Protein AF-A0A6L3EN06-F1 (afdb_monomer)

Mean predicted aligned error: 15.36 Å

pLDDT: mean 73.24, std 18.7, range [33.19, 93.81]

Secondary structure (DSSP, 8-state):
--SGGGSSTT-----SS--SPPEEEEEEEEETTEEEEEEEEEETTEEEEEEEETTEEEEEEEETTTTEEEEEETTTTEEEEEEHHHHHHHHHHHHHHHHHHHHHHHHHHHHHHHT-------------

Foldseek 3Di:
DPDPPPDPPPDDDDDDDDDQDWDWDWDWDDDPNHIKIWIWTDGDQKIWIWIDDPNDTWIWMAGNVQRWIWTADPVVRDIDIDHPVNVVVVVVVVVVVVVVVVVVVVVVVVVVVVPDPDPDDDDDDDDD

Structure (mmCIF, N/CA/C/O backbone):
data_AF-A0A6L3EN06-F1
#
_entry.id   AF-A0A6L3EN06-F1
#
loop_
_atom_site.group_PDB
_atom_site.id
_atom_site.type_symbol
_atom_site.label_atom_id
_atom_site.label_alt_id
_atom_site.label_comp_id
_atom_site.label_asym_id
_atom_site.label_entity_id
_atom_site.label_seq_id
_atom_site.pdbx_PDB_ins_code
_atom_site.Cartn_x
_atom_site.Cartn_y
_atom_site.Cartn_z
_atom_site.occupancy
_atom_site.B_iso_or_equiv
_atom_site.auth_seq_id
_atom_site.auth_comp_id
_atom_site.auth_asym_id
_atom_site.auth_atom_id
_atom_site.pdbx_PDB_model_num
ATOM 1 N N . MET A 1 1 ? 3.295 12.262 9.502 1.00 39.28 1 MET A N 1
ATOM 2 C CA . MET A 1 1 ? 2.675 11.036 8.939 1.00 39.28 1 MET A CA 1
ATOM 3 C C . MET A 1 1 ? 1.141 11.102 8.901 1.00 39.28 1 MET A C 1
ATOM 5 O O . MET A 1 1 ? 0.472 10.160 9.299 1.00 39.28 1 MET A O 1
ATOM 9 N N . LYS A 1 2 ? 0.539 12.207 8.444 1.00 42.75 2 LYS A N 1
ATOM 10 C CA . LYS A 1 2 ? -0.922 12.326 8.288 1.00 42.75 2 LYS A CA 1
ATOM 11 C C . LYS A 1 2 ? -1.179 13.304 7.147 1.00 42.75 2 LYS A C 1
ATOM 13 O O . LYS A 1 2 ? -1.190 14.492 7.442 1.00 42.75 2 LYS A O 1
ATOM 18 N N . ARG A 1 3 ? -1.304 12.817 5.898 1.00 35.09 3 ARG A N 1
ATOM 19 C CA . ARG A 1 3 ? -2.112 13.422 4.802 1.00 35.09 3 ARG A CA 1
ATOM 20 C C . ARG A 1 3 ? -1.891 12.875 3.382 1.00 35.09 3 ARG A C 1
ATOM 22 O O . ARG A 1 3 ? -2.726 13.155 2.534 1.00 35.09 3 ARG A O 1
ATOM 29 N N . LEU A 1 4 ? -0.901 12.021 3.130 1.00 36.59 4 LEU A N 1
ATOM 30 C CA . LEU A 1 4 ? -0.622 11.513 1.771 1.00 36.59 4 LEU A CA 1
ATOM 31 C C . LEU A 1 4 ? -1.592 10.436 1.229 1.00 36.59 4 LEU A C 1
ATOM 33 O O . LEU A 1 4 ? -1.476 10.034 0.080 1.00 36.59 4 LEU A O 1
ATOM 37 N N . VAL A 1 5 ? -2.595 10.001 2.000 1.00 41.00 5 VAL A N 1
ATOM 38 C CA . VAL A 1 5 ? -3.543 8.942 1.573 1.00 41.00 5 VAL A CA 1
ATOM 39 C C . VAL A 1 5 ? -4.672 9.478 0.666 1.00 41.00 5 VAL A C 1
ATOM 41 O O . VAL A 1 5 ? -5.441 8.711 0.102 1.00 41.00 5 VAL A O 1
ATOM 44 N N . GLY A 1 6 ? -4.794 10.799 0.492 1.00 33.19 6 GLY A N 1
ATOM 45 C CA . GLY A 1 6 ? -5.968 11.407 -0.150 1.00 33.19 6 GLY A CA 1
ATOM 46 C C . GLY A 1 6 ? -5.974 11.482 -1.682 1.00 33.19 6 GLY A C 1
ATOM 47 O O . GLY A 1 6 ? -7.041 11.690 -2.250 1.00 33.19 6 GLY A O 1
ATOM 48 N N . ALA A 1 7 ? -4.832 11.346 -2.365 1.00 39.38 7 ALA A N 1
ATOM 49 C CA . ALA A 1 7 ? -4.731 11.733 -3.782 1.00 39.38 7 ALA A CA 1
ATOM 50 C C . ALA A 1 7 ? -4.738 10.572 -4.800 1.00 39.38 7 ALA A C 1
ATOM 52 O O . ALA A 1 7 ? -4.890 10.822 -5.991 1.00 39.38 7 ALA A O 1
ATOM 53 N N . ALA A 1 8 ? -4.613 9.311 -4.371 1.00 41.84 8 ALA A N 1
ATOM 54 C CA . ALA A 1 8 ? -4.412 8.182 -5.295 1.00 41.84 8 ALA A CA 1
ATOM 55 C C . ALA A 1 8 ? -5.701 7.443 -5.724 1.00 41.84 8 ALA A C 1
ATOM 57 O O . ALA A 1 8 ? -5.651 6.580 -6.595 1.00 41.84 8 ALA A O 1
ATOM 58 N N . ALA A 1 9 ? -6.868 7.771 -5.158 1.00 43.34 9 ALA A N 1
ATOM 59 C CA . ALA A 1 9 ? -8.095 6.974 -5.319 1.00 43.34 9 ALA A CA 1
ATOM 60 C C . ALA A 1 9 ? -8.888 7.218 -6.627 1.00 43.34 9 ALA A C 1
ATOM 62 O O . ALA A 1 9 ? -9.999 6.714 -6.772 1.00 43.34 9 ALA A O 1
ATOM 63 N N . GLY A 1 10 ? -8.372 8.020 -7.565 1.00 44.53 10 GLY A N 1
ATOM 64 C CA . GLY A 1 10 ? -9.175 8.578 -8.663 1.00 44.53 10 GLY A CA 1
ATOM 65 C C . GLY A 1 10 ? -9.006 7.971 -10.060 1.00 44.53 10 GLY A C 1
ATOM 66 O O . GLY A 1 10 ? -9.763 8.349 -10.950 1.00 44.53 10 GLY A O 1
ATOM 67 N N . LEU A 1 11 ? -8.040 7.078 -10.301 1.00 46.81 11 LEU A N 1
ATOM 68 C CA . LEU A 1 11 ? -7.691 6.644 -11.666 1.00 46.81 11 LEU A CA 1
ATOM 69 C C . LEU A 1 11 ? -7.829 5.125 -11.871 1.00 46.81 11 LEU A C 1
ATOM 71 O O . LEU A 1 11 ? -6.853 4.414 -12.081 1.00 46.81 11 LEU A O 1
ATOM 75 N N . LEU A 1 12 ? -9.061 4.615 -11.850 1.00 51.22 12 LEU A N 1
ATOM 76 C CA . LEU A 1 12 ? -9.374 3.255 -12.308 1.00 51.22 12 LEU A CA 1
ATOM 77 C C . LEU A 1 12 ? -10.552 3.294 -13.286 1.00 51.22 12 LEU A C 1
ATOM 79 O O . LEU A 1 12 ? -11.686 2.980 -12.938 1.00 51.22 12 LEU A O 1
ATOM 83 N N . LEU A 1 13 ? -10.288 3.705 -14.527 1.00 47.81 13 LEU A N 1
ATOM 84 C CA . LEU A 1 13 ? -11.250 3.606 -15.626 1.00 47.81 13 LEU A CA 1
ATOM 85 C C . LEU A 1 13 ? -10.578 2.997 -16.864 1.00 47.81 13 LEU A C 1
ATOM 87 O O . LEU A 1 13 ? -9.860 3.671 -17.593 1.00 47.81 13 LEU A O 1
ATOM 91 N N . GLY A 1 14 ? -10.883 1.717 -17.101 1.00 44.06 14 GLY A N 1
ATOM 92 C CA . GLY A 1 14 ? -10.990 1.126 -18.438 1.00 44.06 14 GLY A CA 1
ATOM 93 C C . GLY A 1 14 ? -9.697 0.709 -19.140 1.00 44.06 14 GLY A C 1
ATOM 94 O O . GLY A 1 14 ? -9.297 1.338 -20.111 1.00 44.06 14 GLY A O 1
ATOM 95 N N . ALA A 1 15 ? -9.123 -0.437 -18.763 1.00 46.84 15 ALA A N 1
ATOM 96 C CA . ALA A 1 15 ? -8.135 -1.138 -19.588 1.00 46.84 15 ALA A CA 1
ATOM 97 C C . ALA A 1 15 ? -8.788 -2.307 -20.348 1.00 46.84 15 ALA A C 1
ATOM 99 O O . ALA A 1 15 ? -8.531 -3.475 -20.069 1.00 46.84 15 ALA A O 1
ATOM 100 N N . ALA A 1 16 ? -9.647 -1.999 -21.321 1.00 41.69 16 ALA A N 1
ATOM 101 C CA . ALA A 1 16 ? -10.091 -2.975 -22.315 1.00 41.69 16 ALA A CA 1
ATOM 102 C C . ALA A 1 16 ? -9.403 -2.671 -23.655 1.00 41.69 16 ALA A C 1
ATOM 104 O O . ALA A 1 16 ? -9.951 -1.988 -24.512 1.00 41.69 16 ALA A O 1
ATOM 105 N N . GLY A 1 17 ? -8.177 -3.187 -23.797 1.00 52.31 17 GLY A N 1
ATOM 106 C CA . GLY A 1 17 ? -7.482 -3.367 -25.074 1.00 52.31 17 GLY A CA 1
ATOM 107 C C . GLY A 1 17 ? -6.733 -2.154 -25.632 1.00 52.31 17 GLY A C 1
ATOM 108 O O . GLY A 1 17 ? -7.274 -1.447 -26.470 1.00 52.31 17 GLY A O 1
ATOM 109 N N . VAL A 1 18 ? -5.453 -1.978 -25.273 1.00 42.56 18 VAL A N 1
ATOM 110 C CA . VAL A 1 18 ? -4.479 -1.200 -26.071 1.00 42.56 18 VAL A CA 1
ATOM 111 C C . VAL A 1 18 ? -3.029 -1.510 -25.658 1.00 42.56 18 VAL A C 1
ATOM 113 O O . VAL A 1 18 ? -2.692 -1.395 -24.491 1.00 42.56 18 VAL A O 1
ATOM 116 N N . SER A 1 19 ? -2.211 -1.889 -26.652 1.00 44.91 19 SER A N 1
ATOM 117 C CA . SER A 1 19 ? -0.731 -1.909 -26.756 1.00 44.91 19 SER A CA 1
ATOM 118 C C . SER A 1 19 ? 0.145 -2.416 -25.591 1.00 44.91 19 SER A C 1
ATOM 120 O O . SER A 1 19 ? 0.032 -1.982 -24.456 1.00 44.91 19 SER A O 1
ATOM 122 N N . SER A 1 20 ? 1.165 -3.220 -25.915 1.00 55.31 20 SER A N 1
ATOM 123 C CA . SER A 1 20 ? 2.245 -3.665 -25.011 1.00 55.31 20 SER A CA 1
ATOM 124 C C . SER A 1 20 ? 3.223 -2.557 -24.573 1.00 55.31 20 SER A C 1
ATOM 126 O O . SER A 1 20 ? 4.357 -2.856 -24.201 1.00 55.31 20 SER A O 1
ATOM 128 N N . ALA A 1 21 ? 2.843 -1.286 -24.700 1.00 61.72 21 ALA A N 1
ATOM 129 C CA . ALA A 1 21 ? 3.690 -0.154 -24.361 1.00 61.72 21 ALA A CA 1
ATOM 130 C C . ALA A 1 21 ? 3.328 0.353 -22.964 1.00 61.72 21 ALA A C 1
ATOM 132 O O . ALA A 1 21 ? 2.170 0.673 -22.695 1.00 61.72 21 ALA A O 1
ATOM 133 N N . ALA A 1 22 ? 4.334 0.433 -22.096 1.00 72.94 22 ALA A N 1
ATOM 134 C CA . ALA A 1 22 ? 4.210 1.090 -20.806 1.00 72.94 22 ALA A CA 1
ATOM 135 C C . ALA A 1 22 ? 3.770 2.541 -21.022 1.00 72.94 22 ALA A C 1
ATOM 137 O O . ALA A 1 22 ? 4.430 3.289 -21.745 1.00 72.94 22 ALA A O 1
ATOM 138 N N . THR A 1 23 ? 2.665 2.940 -20.402 1.00 82.50 23 THR A N 1
ATOM 139 C CA . THR A 1 23 ? 2.280 4.352 -20.336 1.00 82.50 23 THR A CA 1
ATOM 140 C C . THR A 1 23 ? 2.866 4.937 -19.065 1.00 82.50 23 THR A C 1
ATOM 142 O O . THR A 1 23 ? 2.597 4.421 -17.984 1.00 82.50 23 THR A O 1
ATOM 145 N N . VAL A 1 24 ? 3.659 6.001 -19.189 1.00 85.38 24 VAL A N 1
ATOM 146 C CA . VAL A 1 24 ? 4.185 6.756 -18.045 1.00 85.38 24 VAL A CA 1
ATOM 147 C C . VAL A 1 24 ? 3.452 8.090 -17.969 1.00 85.38 24 VAL A C 1
ATOM 149 O O . VAL A 1 24 ? 3.352 8.803 -18.965 1.00 85.38 24 VAL A O 1
ATOM 152 N N . ILE A 1 25 ? 2.925 8.404 -16.791 1.00 86.56 25 ILE A N 1
ATOM 153 C CA . ILE A 1 25 ? 2.284 9.675 -16.466 1.00 86.56 25 ILE A CA 1
ATOM 154 C C . ILE A 1 25 ? 3.097 10.307 -15.342 1.00 86.56 25 ILE A C 1
ATOM 156 O O . ILE A 1 25 ? 3.201 9.737 -14.256 1.00 86.56 25 ILE A O 1
ATOM 160 N N . GLU A 1 26 ? 3.653 11.480 -15.608 1.00 86.94 26 GLU 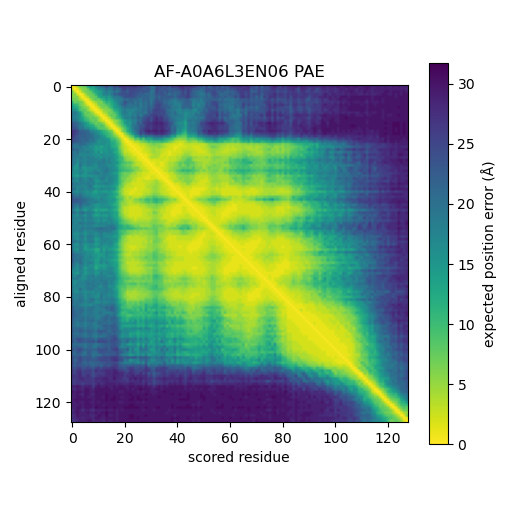A N 1
ATOM 161 C CA . GLU A 1 26 ? 4.344 12.294 -14.611 1.00 86.94 26 GLU A CA 1
ATOM 162 C C . GLU A 1 26 ? 3.339 13.292 -14.025 1.00 86.94 26 GLU A C 1
ATOM 164 O O . GLU A 1 26 ? 2.615 13.979 -14.749 1.00 86.94 26 GLU A O 1
ATOM 169 N N . LEU A 1 27 ? 3.249 13.328 -12.702 1.00 83.81 27 LEU A N 1
ATOM 170 C CA . LEU A 1 27 ? 2.358 14.188 -11.940 1.00 83.81 27 LEU A CA 1
ATOM 171 C C . LEU A 1 27 ? 3.215 15.036 -11.007 1.00 83.81 27 LEU A C 1
ATOM 173 O O . LEU A 1 27 ? 3.871 14.515 -10.108 1.00 83.81 27 LEU A O 1
ATOM 177 N N . GLU A 1 28 ? 3.185 16.345 -11.198 1.00 85.56 28 GLU A N 1
ATOM 178 C CA . GLU A 1 28 ? 3.844 17.297 -10.310 1.00 85.56 28 GLU A CA 1
ATOM 179 C C . GLU A 1 28 ? 2.799 17.977 -9.423 1.00 85.56 28 GLU A C 1
ATOM 181 O O . GLU A 1 28 ? 1.710 18.346 -9.872 1.00 85.56 28 GLU A O 1
ATOM 186 N N . GLY A 1 29 ? 3.120 18.144 -8.145 1.00 83.25 29 GLY A N 1
ATOM 187 C CA . GLY A 1 29 ? 2.240 18.766 -7.169 1.00 83.25 29 GLY A CA 1
ATOM 188 C C . GLY A 1 29 ? 3.007 19.395 -6.016 1.00 83.25 29 GLY A C 1
ATOM 189 O O . GLY A 1 29 ? 4.233 19.498 -6.030 1.00 83.25 29 GLY A O 1
ATOM 190 N N . THR A 1 30 ? 2.270 19.827 -4.996 1.00 80.56 30 THR A N 1
ATOM 191 C CA . THR A 1 30 ? 2.860 20.351 -3.761 1.00 80.56 30 THR A CA 1
ATOM 192 C C . THR A 1 30 ? 2.180 19.759 -2.530 1.00 80.56 30 THR A C 1
ATOM 194 O O . THR A 1 30 ? 0.953 19.823 -2.447 1.00 80.56 30 THR A O 1
ATOM 197 N N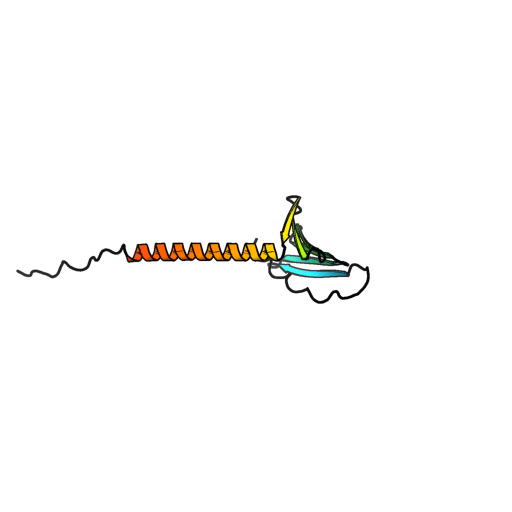 . ASP A 1 31 ? 2.951 19.282 -1.549 1.00 78.81 31 ASP A N 1
ATOM 198 C CA . ASP A 1 31 ? 2.472 18.931 -0.203 1.00 78.81 31 ASP A CA 1
ATOM 199 C C . ASP A 1 31 ? 3.083 19.890 0.829 1.00 78.81 31 ASP A C 1
ATOM 201 O O . ASP A 1 31 ? 4.294 20.078 0.896 1.00 78.81 31 ASP A O 1
ATOM 205 N N . ASN A 1 32 ? 2.240 20.570 1.612 1.00 81.00 32 ASN A N 1
ATOM 206 C CA . ASN A 1 32 ? 2.644 21.599 2.586 1.00 81.00 32 ASN A CA 1
ATOM 207 C C . ASN A 1 32 ? 3.617 22.667 2.028 1.00 81.00 32 ASN A C 1
ATOM 209 O O . ASN A 1 32 ? 4.462 23.193 2.753 1.00 81.00 32 ASN A O 1
ATOM 213 N N . GLY A 1 33 ? 3.489 22.999 0.739 1.00 80.06 33 GLY A N 1
ATOM 214 C CA . GLY A 1 33 ? 4.343 23.972 0.049 1.00 80.06 33 GLY A CA 1
ATOM 215 C C . GLY A 1 33 ? 5.689 23.425 -0.437 1.00 80.06 33 GLY A C 1
ATOM 216 O O . GLY A 1 33 ?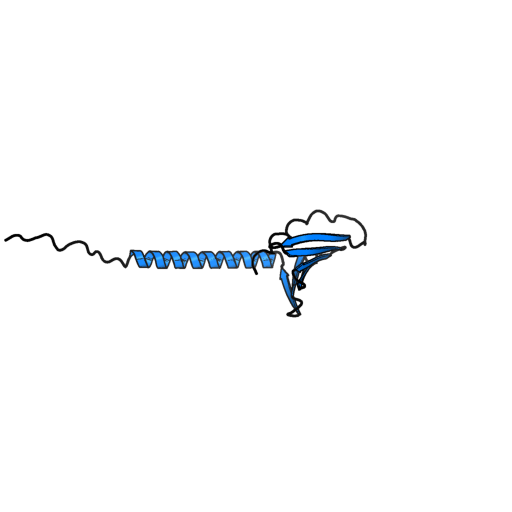 6.474 24.197 -0.979 1.00 80.06 33 GLY A O 1
ATOM 217 N N . GLN A 1 34 ? 5.956 22.127 -0.271 1.00 79.38 34 GLN A N 1
ATOM 218 C CA . GLN A 1 34 ? 7.099 21.439 -0.872 1.00 79.38 34 GLN A CA 1
ATOM 219 C C . GLN A 1 34 ? 6.685 20.769 -2.184 1.00 79.38 34 GLN A C 1
ATOM 221 O O . GLN A 1 34 ? 5.576 20.236 -2.245 1.00 79.38 34 GLN A O 1
ATOM 226 N N . PRO A 1 35 ? 7.527 20.796 -3.232 1.00 80.69 35 PRO A N 1
ATOM 227 C CA . PRO A 1 35 ? 7.248 20.083 -4.469 1.00 80.69 35 PRO A CA 1
ATOM 228 C C . PRO A 1 35 ? 7.240 18.572 -4.218 1.00 80.69 35 PRO A C 1
ATOM 230 O O . PRO A 1 35 ? 8.123 18.043 -3.546 1.00 80.69 35 PRO A O 1
ATOM 233 N N . VAL A 1 36 ? 6.246 17.896 -4.781 1.00 83.19 36 VAL A N 1
ATOM 234 C CA . VAL A 1 36 ? 6.115 16.437 -4.774 1.00 83.19 36 VAL A CA 1
ATOM 235 C C . VAL A 1 36 ? 5.970 15.994 -6.221 1.00 83.19 36 VAL A C 1
ATOM 237 O O . VAL A 1 36 ? 5.153 16.550 -6.958 1.00 83.19 36 VAL A O 1
ATOM 240 N N . ALA A 1 37 ? 6.753 14.998 -6.621 1.00 85.44 37 ALA A N 1
ATOM 241 C CA . ALA A 1 37 ? 6.653 14.382 -7.937 1.00 85.44 37 ALA A CA 1
ATOM 242 C C . ALA A 1 37 ? 6.085 12.971 -7.792 1.00 85.44 37 ALA A C 1
ATOM 244 O O . ALA A 1 37 ? 6.361 12.258 -6.825 1.00 85.44 37 ALA A O 1
ATOM 245 N N . SER A 1 38 ? 5.250 12.557 -8.734 1.00 85.75 38 SER A N 1
ATOM 246 C CA . SER A 1 38 ? 4.721 11.203 -8.789 1.00 85.75 38 SER A CA 1
ATOM 247 C C . SER A 1 38 ? 4.780 10.667 -10.208 1.00 85.75 38 SER A C 1
ATOM 249 O O . SER A 1 38 ? 4.363 11.333 -11.146 1.00 85.75 38 SER A O 1
ATOM 251 N N . ASN A 1 39 ? 5.259 9.440 -10.357 1.00 88.06 39 ASN A N 1
ATOM 252 C CA . ASN A 1 39 ? 5.309 8.738 -11.629 1.00 88.06 39 ASN A CA 1
ATOM 253 C C . ASN A 1 39 ? 4.336 7.568 -11.585 1.00 88.06 39 ASN A C 1
ATOM 255 O O . ASN A 1 39 ? 4.472 6.678 -10.745 1.00 88.06 39 ASN A O 1
ATOM 259 N N . VAL A 1 40 ? 3.371 7.551 -12.499 1.00 88.31 40 VAL A N 1
ATOM 260 C CA . VAL A 1 40 ? 2.447 6.433 -12.690 1.00 88.31 40 VAL A CA 1
ATOM 261 C C . VAL A 1 40 ? 2.859 5.683 -13.944 1.00 88.31 40 VAL A C 1
ATOM 263 O O . VAL A 1 40 ? 2.811 6.224 -15.041 1.00 88.31 40 VAL A O 1
ATOM 266 N N . THR A 1 41 ? 3.257 4.427 -13.790 1.00 88.81 41 THR A N 1
ATOM 267 C CA . THR A 1 41 ? 3.536 3.519 -14.900 1.00 88.81 41 THR A CA 1
ATOM 268 C C . THR A 1 41 ? 2.405 2.509 -15.009 1.00 88.81 41 THR A C 1
ATOM 270 O O . THR A 1 41 ? 2.165 1.742 -14.080 1.00 88.81 41 THR A O 1
ATOM 273 N N . VAL A 1 42 ? 1.723 2.489 -16.148 1.00 86.44 42 VAL A N 1
ATOM 274 C CA . VAL A 1 42 ? 0.660 1.532 -16.462 1.00 86.44 42 VAL A CA 1
ATOM 275 C C . VAL A 1 42 ? 1.180 0.550 -17.503 1.00 86.44 42 VAL A C 1
ATOM 277 O O . VAL A 1 42 ? 1.578 0.943 -18.599 1.00 86.44 42 VAL A O 1
ATOM 280 N N . ASN A 1 43 ? 1.162 -0.731 -17.154 1.00 85.06 43 ASN A N 1
ATOM 281 C CA . ASN A 1 43 ? 1.531 -1.855 -18.003 1.00 85.06 43 ASN A CA 1
ATOM 282 C C . ASN A 1 43 ? 0.373 -2.852 -18.102 1.00 85.06 43 ASN A C 1
ATOM 284 O O . ASN A 1 43 ? -0.581 -2.813 -17.324 1.00 85.06 43 ASN A O 1
ATOM 288 N N . ALA A 1 44 ? 0.471 -3.794 -19.042 1.00 78.06 44 ALA A N 1
ATOM 289 C CA . ALA A 1 44 ? -0.480 -4.894 -19.139 1.00 78.06 44 ALA A CA 1
ATOM 290 C C . ALA A 1 44 ? -0.424 -5.757 -17.862 1.00 78.06 44 ALA A C 1
ATOM 292 O O . ALA A 1 44 ? 0.497 -6.548 -17.677 1.00 78.06 44 ALA A O 1
ATOM 293 N N . GLY A 1 45 ? -1.408 -5.571 -16.980 1.00 82.31 45 GLY A N 1
ATOM 294 C CA . GLY A 1 45 ? -1.559 -6.321 -15.732 1.00 82.31 45 GLY A CA 1
ATOM 295 C C . GLY A 1 45 ? -0.994 -5.643 -14.483 1.00 82.31 45 GLY A C 1
ATOM 296 O O . GLY A 1 45 ? -1.250 -6.136 -13.392 1.00 82.31 45 GLY A O 1
ATOM 297 N N . TRP A 1 46 ? -0.280 -4.521 -14.616 1.00 89.00 46 TRP A N 1
ATOM 298 C CA . TRP A 1 46 ? 0.353 -3.851 -13.479 1.00 89.00 46 TRP A CA 1
ATOM 299 C C . TRP A 1 46 ? 0.227 -2.337 -13.559 1.00 89.00 46 TRP A C 1
ATOM 301 O O . TRP A 1 46 ? 0.434 -1.743 -14.617 1.00 89.00 46 TRP A O 1
ATOM 311 N N . ILE A 1 47 ? -0.034 -1.706 -12.419 1.00 90.19 47 ILE A N 1
ATOM 312 C CA . ILE A 1 47 ? 0.114 -0.260 -12.242 1.00 90.19 47 ILE A CA 1
ATOM 313 C C . ILE A 1 47 ? 1.162 -0.037 -11.157 1.00 90.19 47 ILE A C 1
ATOM 315 O O . ILE A 1 47 ? 1.095 -0.645 -10.097 1.00 90.19 47 ILE A O 1
ATOM 319 N N . GLN A 1 48 ? 2.129 0.835 -11.408 1.00 91.19 48 GLN A N 1
ATOM 320 C CA . GLN A 1 48 ? 3.094 1.283 -10.414 1.00 91.19 48 GLN A CA 1
ATOM 321 C C . GLN A 1 48 ? 2.940 2.784 -10.225 1.00 91.19 48 GLN A C 1
ATOM 323 O O . GLN A 1 48 ? 2.968 3.533 -11.193 1.00 91.19 48 GLN A O 1
ATOM 328 N N . ILE A 1 49 ? 2.834 3.225 -8.981 1.00 90.81 49 ILE A N 1
ATOM 329 C CA . ILE A 1 49 ? 2.859 4.629 -8.592 1.00 90.81 49 ILE A CA 1
ATOM 330 C C . ILE A 1 49 ? 4.095 4.814 -7.720 1.00 90.81 49 ILE A C 1
ATOM 332 O O . ILE A 1 49 ? 4.205 4.197 -6.664 1.00 90.81 49 ILE A O 1
ATOM 336 N N . ALA A 1 50 ? 5.031 5.641 -8.163 1.00 89.44 50 ALA A N 1
ATOM 337 C CA . ALA A 1 50 ? 6.169 6.074 -7.366 1.00 89.44 50 ALA A CA 1
ATOM 338 C C . ALA A 1 50 ? 5.932 7.521 -6.943 1.00 89.44 50 ALA A C 1
ATOM 340 O O . ALA A 1 50 ? 5.759 8.373 -7.807 1.00 89.44 50 ALA A O 1
ATOM 341 N N . VAL A 1 51 ? 5.908 7.793 -5.643 1.00 86.69 51 VAL A N 1
ATOM 342 C CA . VAL A 1 51 ? 5.761 9.144 -5.086 1.00 86.69 51 VAL A CA 1
ATOM 343 C C . VAL A 1 51 ? 7.079 9.529 -4.438 1.00 86.69 51 VAL A C 1
ATOM 345 O O . VAL A 1 51 ? 7.528 8.827 -3.533 1.00 86.69 51 VAL A O 1
ATOM 348 N N . GLU A 1 52 ? 7.686 10.620 -4.891 1.00 83.81 52 GLU A N 1
ATOM 349 C CA . GLU A 1 52 ? 8.888 11.195 -4.297 1.00 83.81 52 GLU A CA 1
ATOM 350 C C . GLU A 1 52 ? 8.523 12.427 -3.467 1.00 83.81 52 GLU A C 1
ATOM 352 O O . GLU A 1 52 ? 8.037 13.429 -3.995 1.00 83.81 52 GLU A O 1
ATOM 357 N N . ASP A 1 53 ? 8.786 12.347 -2.164 1.00 79.25 53 ASP A N 1
ATOM 358 C CA . ASP A 1 53 ? 8.623 13.446 -1.214 1.00 79.25 53 ASP A CA 1
ATOM 359 C C . ASP A 1 53 ? 9.928 13.627 -0.430 1.00 79.25 53 ASP A C 1
ATOM 361 O O . ASP A 1 53 ? 10.375 12.729 0.288 1.00 79.25 53 ASP A O 1
ATOM 365 N N . GLY A 1 54 ? 10.591 14.771 -0.621 1.00 72.56 54 GLY A N 1
ATOM 366 C CA . GLY A 1 54 ? 11.817 15.113 0.107 1.00 72.56 54 GLY A CA 1
ATOM 367 C C . GLY A 1 54 ? 12.965 14.105 -0.055 1.00 72.56 54 GLY A C 1
ATOM 368 O O . GLY A 1 54 ? 13.765 13.944 0.867 1.00 72.56 54 GLY A O 1
ATOM 369 N N . GLY A 1 55 ? 13.042 13.412 -1.199 1.00 73.44 55 GLY A N 1
ATOM 370 C CA . GLY A 1 55 ? 14.050 12.384 -1.493 1.00 73.44 55 GLY A CA 1
ATOM 371 C C . GLY A 1 55 ? 13.702 10.974 -0.997 1.00 73.44 55 GLY A C 1
ATOM 372 O O . GLY A 1 55 ? 14.504 10.054 -1.164 1.00 73.44 55 GLY A O 1
ATOM 373 N N . VAL A 1 56 ? 12.522 10.777 -0.401 1.00 79.31 56 VAL A N 1
ATOM 374 C CA . VAL A 1 56 ? 11.990 9.451 -0.064 1.00 79.31 56 VAL A CA 1
ATOM 375 C C . VAL A 1 56 ? 11.005 9.026 -1.145 1.00 79.31 56 VAL A C 1
ATOM 377 O O . VAL A 1 56 ? 10.025 9.722 -1.400 1.00 79.31 56 VAL A O 1
ATOM 380 N N . VAL A 1 57 ? 11.247 7.864 -1.757 1.00 82.81 57 VAL A N 1
ATOM 381 C CA . VAL A 1 57 ? 10.372 7.320 -2.802 1.00 82.81 57 VAL A CA 1
ATOM 382 C C . VAL A 1 57 ? 9.516 6.188 -2.244 1.00 82.81 57 VAL A C 1
ATOM 384 O O . VAL A 1 57 ? 10.018 5.113 -1.914 1.00 82.81 57 VAL A O 1
ATOM 387 N N . THR A 1 58 ? 8.205 6.405 -2.190 1.00 85.06 58 THR A N 1
ATOM 388 C CA . THR A 1 58 ? 7.224 5.369 -1.841 1.00 85.06 58 THR A CA 1
ATOM 389 C C . THR A 1 58 ? 6.688 4.729 -3.112 1.00 85.06 58 THR A C 1
ATOM 391 O O . THR A 1 58 ? 6.328 5.439 -4.048 1.00 85.06 58 THR A O 1
ATOM 394 N N . HIS A 1 59 ? 6.616 3.397 -3.148 1.00 90.81 59 HIS A N 1
ATOM 395 C CA . HIS A 1 59 ? 6.049 2.668 -4.281 1.00 90.81 59 HIS A CA 1
ATOM 396 C C . HIS A 1 59 ? 4.735 1.999 -3.892 1.00 90.81 59 HIS A C 1
ATOM 398 O O . HIS A 1 59 ? 4.670 1.273 -2.900 1.00 90.81 59 HIS A O 1
ATOM 404 N N . ILE A 1 60 ? 3.714 2.219 -4.712 1.00 91.25 60 ILE A N 1
ATOM 405 C CA . ILE A 1 60 ? 2.446 1.499 -4.672 1.00 91.25 60 ILE A CA 1
ATOM 406 C C . ILE A 1 60 ? 2.350 0.704 -5.969 1.00 91.25 60 ILE A C 1
ATOM 408 O O . ILE A 1 60 ? 2.430 1.274 -7.054 1.00 91.25 60 ILE A O 1
ATOM 412 N N . LEU A 1 61 ? 2.212 -0.609 -5.863 1.00 93.19 61 LEU A N 1
ATOM 413 C CA . LEU A 1 61 ? 2.061 -1.512 -7.000 1.00 93.19 61 LEU A CA 1
ATOM 414 C C . LEU A 1 61 ? 0.652 -2.084 -6.962 1.00 93.19 61 LEU A C 1
ATOM 416 O O . LEU A 1 61 ? 0.190 -2.467 -5.898 1.00 93.19 61 LEU A O 1
ATOM 420 N N . TYR A 1 62 ? -0.024 -2.170 -8.093 1.00 90.56 62 TYR A N 1
ATOM 421 C CA . TYR A 1 62 ? -1.301 -2.856 -8.219 1.00 90.56 62 TYR A CA 1
ATOM 422 C C . TYR A 1 62 ? -1.159 -3.971 -9.248 1.00 90.56 62 TYR A C 1
ATOM 424 O O . TYR A 1 62 ? -0.819 -3.702 -10.402 1.00 90.56 62 TYR A O 1
ATOM 432 N N . ASP A 1 63 ? -1.401 -5.202 -8.804 1.00 90.69 63 ASP A N 1
ATOM 433 C CA . ASP A 1 63 ? -1.496 -6.398 -9.636 1.00 90.69 63 ASP A CA 1
ATOM 434 C C . ASP A 1 63 ? -2.954 -6.584 -10.055 1.00 90.69 63 ASP A C 1
ATOM 436 O O . ASP A 1 63 ? -3.807 -6.941 -9.241 1.00 90.69 63 ASP A O 1
ATOM 440 N N . ALA A 1 64 ? -3.248 -6.369 -11.334 1.00 85.56 64 ALA A N 1
ATOM 441 C CA . ALA A 1 64 ? -4.603 -6.521 -11.849 1.00 85.56 64 ALA A CA 1
ATOM 442 C C . ALA A 1 64 ? -5.055 -7.989 -11.925 1.00 85.56 64 ALA A C 1
ATOM 444 O O . ALA A 1 64 ? -6.253 -8.249 -11.994 1.00 85.56 64 ALA A O 1
ATOM 445 N N . SER A 1 65 ? -4.125 -8.948 -11.953 1.00 87.44 65 SER A N 1
ATOM 446 C CA . SER A 1 65 ? -4.451 -10.377 -11.999 1.00 87.44 65 SER A CA 1
ATOM 447 C C . SER A 1 65 ? -4.824 -10.929 -10.627 1.00 87.44 65 SER A C 1
ATOM 449 O O . SER A 1 65 ? -5.706 -11.782 -10.528 1.00 87.44 65 SER A O 1
ATOM 451 N N . ALA A 1 66 ? -4.173 -10.415 -9.584 1.00 88.94 66 ALA A N 1
ATOM 452 C CA . ALA A 1 66 ? -4.440 -10.768 -8.197 1.00 88.94 66 ALA A CA 1
ATOM 453 C C . ALA A 1 66 ? -5.440 -9.821 -7.513 1.00 88.94 66 ALA A C 1
ATOM 455 O O . ALA A 1 66 ? -5.804 -10.075 -6.368 1.00 88.94 66 ALA A O 1
ATOM 456 N N . ASP A 1 67 ? -5.841 -8.730 -8.176 1.00 87.19 67 ASP A N 1
ATOM 457 C CA . ASP A 1 67 ? -6.650 -7.644 -7.599 1.00 87.19 67 ASP A CA 1
ATOM 458 C C . ASP A 1 67 ? -6.104 -7.190 -6.232 1.00 87.19 67 ASP A C 1
ATOM 460 O O . ASP A 1 67 ? -6.789 -7.143 -5.209 1.00 87.19 67 ASP A O 1
ATOM 464 N N . THR A 1 68 ? -4.788 -6.973 -6.193 1.00 91.69 68 THR A N 1
ATOM 465 C CA . THR A 1 68 ? -4.040 -6.731 -4.956 1.00 91.69 68 THR A CA 1
ATOM 466 C C . THR A 1 68 ? -3.131 -5.528 -5.124 1.00 91.69 68 THR A C 1
ATOM 468 O O . THR A 1 68 ? -2.377 -5.427 -6.094 1.00 91.69 68 THR A O 1
ATOM 471 N N . ALA A 1 69 ? -3.178 -4.616 -4.154 1.00 91.12 69 ALA A N 1
ATOM 472 C CA . ALA A 1 69 ? -2.238 -3.513 -4.055 1.00 91.12 69 ALA A CA 1
ATOM 473 C C . ALA A 1 69 ? -1.121 -3.830 -3.051 1.00 91.12 69 ALA A C 1
ATOM 475 O O . ALA A 1 69 ? -1.353 -4.436 -2.011 1.00 91.12 69 ALA A O 1
ATOM 476 N N . TYR A 1 70 ? 0.091 -3.375 -3.335 1.00 92.44 70 TYR A N 1
ATOM 477 C CA . TYR A 1 70 ? 1.268 -3.537 -2.495 1.00 92.44 70 TYR A CA 1
ATOM 478 C C . TYR A 1 70 ? 1.854 -2.165 -2.197 1.00 92.44 70 TYR A C 1
ATOM 480 O O . TYR A 1 70 ? 2.204 -1.428 -3.119 1.00 92.44 70 TYR A O 1
ATOM 488 N N . ILE A 1 71 ? 1.993 -1.828 -0.918 1.00 91.06 71 ILE A N 1
ATOM 489 C CA . ILE A 1 71 ? 2.735 -0.642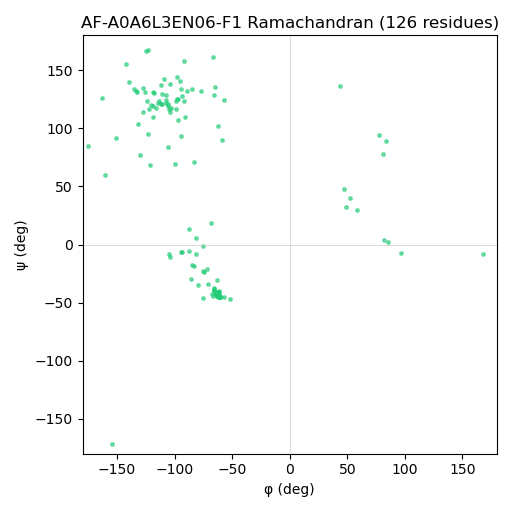 -0.478 1.00 91.06 71 ILE A CA 1
ATOM 490 C C . ILE A 1 71 ? 4.121 -1.107 -0.054 1.00 91.06 71 ILE A C 1
ATOM 492 O O . ILE A 1 71 ? 4.242 -1.891 0.887 1.00 91.06 71 ILE A O 1
ATOM 496 N N . VAL A 1 72 ? 5.156 -0.648 -0.754 1.00 91.19 72 VAL A N 1
ATOM 497 C CA . VAL A 1 72 ? 6.536 -1.092 -0.535 1.00 91.19 72 VAL A CA 1
ATOM 498 C C . VAL A 1 72 ? 7.277 -0.108 0.359 1.00 91.19 72 VAL A C 1
ATOM 500 O O . VAL A 1 72 ? 7.388 1.076 0.034 1.00 91.19 72 VAL A O 1
ATOM 503 N N . ASP A 1 73 ? 7.839 -0.631 1.446 1.00 84.19 73 ASP A N 1
ATOM 504 C CA . ASP A 1 73 ? 8.808 0.058 2.286 1.00 84.19 73 ASP A CA 1
ATOM 505 C C . ASP A 1 73 ? 10.225 -0.375 1.887 1.00 84.19 73 ASP A C 1
ATOM 507 O O . ASP A 1 73 ? 10.682 -1.493 2.155 1.00 84.19 73 ASP A O 1
ATOM 511 N N . HIS A 1 74 ? 10.938 0.534 1.226 1.00 82.31 74 HIS A N 1
ATOM 512 C CA . HIS A 1 74 ? 12.305 0.291 0.765 1.00 82.31 74 HIS A CA 1
ATOM 513 C C . HIS A 1 74 ? 13.339 0.319 1.895 1.00 82.31 74 HIS A C 1
ATOM 515 O O . HIS A 1 74 ? 14.403 -0.287 1.751 1.00 82.31 74 HIS A O 1
ATOM 521 N N . LEU A 1 75 ? 13.050 0.997 3.010 1.00 83.00 75 LEU A N 1
ATOM 522 C CA . LEU A 1 75 ? 13.952 1.092 4.159 1.00 83.00 75 LEU A CA 1
ATOM 523 C C . LEU A 1 75 ? 13.952 -0.218 4.943 1.00 83.00 75 LEU A C 1
ATOM 525 O O . LEU A 1 75 ? 15.013 -0.748 5.275 1.00 83.00 75 LEU A O 1
ATOM 529 N N . GLU A 1 76 ? 12.762 -0.760 5.189 1.00 85.75 76 GLU A N 1
ATOM 530 C CA . GLU A 1 76 ? 12.579 -2.002 5.941 1.00 85.75 76 GLU A CA 1
ATOM 531 C C . GLU A 1 76 ? 12.663 -3.257 5.059 1.00 85.75 76 GLU A C 1
ATOM 533 O O . GLU A 1 76 ? 12.681 -4.375 5.573 1.00 85.75 76 GLU A O 1
ATOM 538 N N . LYS A 1 77 ? 12.771 -3.086 3.732 1.00 88.19 77 LYS A N 1
ATOM 539 C CA . LYS A 1 77 ? 12.714 -4.172 2.735 1.00 88.19 77 LYS A CA 1
ATOM 540 C C . LYS A 1 77 ? 11.463 -5.036 2.910 1.00 88.19 77 LYS A C 1
ATOM 542 O O . LYS A 1 77 ? 11.516 -6.262 2.797 1.00 88.19 77 LYS A O 1
ATOM 547 N N . ALA A 1 78 ? 10.350 -4.376 3.195 1.00 91.31 78 ALA A N 1
ATOM 548 C CA . ALA A 1 78 ? 9.069 -4.993 3.481 1.00 91.31 78 ALA A CA 1
ATOM 549 C C . ALA A 1 78 ? 7.998 -4.447 2.535 1.00 91.31 78 ALA A C 1
ATOM 551 O O . ALA A 1 78 ? 8.185 -3.441 1.849 1.00 91.31 78 ALA A O 1
ATOM 552 N N . TYR A 1 79 ? 6.855 -5.120 2.493 1.00 92.56 79 TYR A N 1
ATOM 553 C CA . TYR A 1 79 ? 5.675 -4.611 1.816 1.00 92.56 79 TYR A CA 1
ATOM 554 C C . TYR A 1 79 ? 4.421 -4.962 2.609 1.00 92.56 79 TYR A C 1
ATOM 556 O O . TYR A 1 79 ? 4.395 -5.927 3.372 1.00 92.56 79 TYR A O 1
ATOM 564 N N . THR A 1 80 ? 3.382 -4.160 2.415 1.00 91.19 80 THR A N 1
ATOM 565 C CA . THR A 1 80 ? 2.033 -4.440 2.904 1.00 91.19 80 THR A CA 1
ATOM 566 C C . THR A 1 80 ? 1.158 -4.822 1.725 1.00 91.19 80 THR A C 1
ATOM 568 O O . THR A 1 80 ? 1.056 -4.045 0.777 1.00 91.19 80 THR A O 1
ATOM 571 N N . GLU A 1 81 ? 0.524 -5.991 1.795 1.00 93.81 81 GLU A N 1
ATOM 572 C CA . GLU A 1 81 ? -0.502 -6.408 0.837 1.00 93.81 81 GLU A CA 1
ATOM 573 C C . GLU A 1 81 ? -1.863 -5.848 1.247 1.00 93.81 81 GLU A C 1
ATOM 575 O O . GLU A 1 81 ? -2.276 -5.938 2.405 1.00 93.81 81 GLU A O 1
ATOM 580 N N . LEU A 1 82 ? -2.569 -5.286 0.279 1.00 90.75 82 LEU A N 1
ATOM 581 C CA . LEU A 1 82 ? -3.909 -4.748 0.407 1.00 90.75 82 LEU A CA 1
ATOM 582 C C . LEU A 1 82 ? -4.790 -5.453 -0.618 1.00 90.75 82 LEU A C 1
ATOM 584 O O . LEU A 1 82 ? -4.846 -5.070 -1.786 1.00 90.75 82 LEU A O 1
ATOM 588 N N . THR A 1 83 ? -5.464 -6.499 -0.157 1.00 91.62 83 THR A N 1
ATOM 589 C CA . THR A 1 83 ? -6.548 -7.160 -0.887 1.00 91.62 83 THR A CA 1
ATOM 590 C C . THR A 1 83 ? -7.880 -6.534 -0.484 1.00 91.62 83 THR A C 1
ATOM 592 O O . THR A 1 83 ? -7.999 -5.974 0.611 1.00 91.62 83 THR A O 1
ATOM 595 N N . GLU A 1 84 ? -8.910 -6.666 -1.321 1.00 85.19 84 GLU A N 1
ATOM 596 C CA . GLU A 1 84 ? -10.274 -6.240 -0.970 1.00 85.19 84 GLU A CA 1
ATOM 597 C C . GLU A 1 84 ? -10.716 -6.834 0.381 1.00 85.19 84 GLU A C 1
ATOM 599 O O . GLU A 1 84 ? -11.143 -6.115 1.286 1.00 85.19 84 GLU A O 1
ATOM 604 N N . GLN A 1 85 ? -10.493 -8.139 0.564 1.00 86.06 85 GLN A N 1
ATOM 605 C CA . GLN A 1 85 ? -10.796 -8.842 1.808 1.00 86.06 85 GLN A CA 1
ATOM 606 C C . GLN A 1 85 ? -10.002 -8.286 3.002 1.00 86.06 85 GLN A C 1
ATOM 608 O O . GLN A 1 85 ? -10.541 -8.159 4.102 1.00 86.06 85 GLN A O 1
ATOM 613 N N . GLY A 1 86 ? -8.724 -7.950 2.809 1.00 83.44 86 GLY A N 1
ATOM 614 C CA . GLY A 1 86 ? -7.886 -7.353 3.849 1.00 83.44 86 GLY A CA 1
ATOM 615 C C . GLY A 1 86 ? -8.398 -5.978 4.279 1.00 83.44 86 GLY A C 1
ATOM 616 O O . GLY A 1 86 ? -8.493 -5.699 5.476 1.00 83.44 86 GLY A O 1
ATOM 617 N N . ILE A 1 87 ? -8.804 -5.141 3.320 1.00 79.19 87 ILE A N 1
ATOM 618 C CA . ILE A 1 87 ? -9.396 -3.823 3.586 1.00 79.19 87 ILE A CA 1
ATOM 619 C C . ILE A 1 87 ? -10.715 -3.971 4.356 1.00 79.19 87 ILE A C 1
ATOM 621 O O . ILE A 1 87 ? -10.928 -3.271 5.350 1.00 79.19 87 ILE A O 1
ATOM 625 N N . GLU A 1 88 ? -11.577 -4.907 3.953 1.00 85.94 88 GLU A N 1
ATOM 626 C CA . GLU A 1 88 ? -12.839 -5.185 4.644 1.00 85.94 88 GLU A CA 1
ATOM 627 C C . GLU A 1 88 ? -12.604 -5.646 6.092 1.00 85.94 88 GLU A C 1
ATOM 629 O O . GLU A 1 88 ? -13.228 -5.139 7.030 1.00 85.94 88 GLU A O 1
ATOM 634 N N . GLN A 1 89 ? -11.654 -6.560 6.306 1.00 85.81 89 GLN A N 1
ATOM 635 C CA . GLN A 1 89 ? -11.291 -7.041 7.640 1.00 85.81 89 GLN A CA 1
ATOM 636 C C . GLN A 1 89 ? -10.784 -5.913 8.542 1.00 85.81 89 GLN A C 1
ATOM 638 O O . GLN A 1 89 ? -11.225 -5.810 9.690 1.00 85.81 89 GLN A O 1
ATOM 643 N N . ILE A 1 90 ? -9.903 -5.046 8.034 1.00 82.12 90 ILE A N 1
ATOM 644 C CA . ILE A 1 90 ? -9.416 -3.872 8.772 1.00 82.12 90 ILE A CA 1
ATOM 645 C C . ILE A 1 90 ? -10.589 -2.946 9.122 1.00 82.12 90 ILE A C 1
ATOM 647 O O . ILE A 1 90 ? -10.713 -2.510 10.269 1.00 82.12 90 ILE A O 1
ATOM 651 N N . GLY A 1 91 ? -11.488 -2.684 8.169 1.00 79.25 91 GLY A N 1
ATOM 652 C CA . GLY A 1 91 ? -12.688 -1.875 8.391 1.00 79.25 91 GLY A CA 1
ATOM 653 C C . GLY A 1 91 ? -13.573 -2.430 9.510 1.00 79.25 91 GLY A C 1
ATOM 654 O O . GLY A 1 91 ? -13.981 -1.688 10.408 1.00 79.25 91 GLY A O 1
ATOM 655 N N . ASN A 1 92 ? -13.806 -3.742 9.512 1.00 86.38 92 ASN A N 1
ATOM 656 C CA . ASN A 1 92 ? -14.589 -4.427 10.540 1.00 86.38 92 ASN A CA 1
ATOM 657 C C . ASN A 1 92 ? -13.913 -4.376 11.920 1.00 86.38 92 ASN A C 1
ATOM 659 O O . ASN A 1 92 ? -14.580 -4.135 12.928 1.00 86.38 92 ASN A O 1
ATOM 663 N N . GLN A 1 93 ? -12.588 -4.535 11.984 1.00 86.44 93 GLN A N 1
ATOM 664 C CA . GLN A 1 93 ? -11.828 -4.414 13.234 1.00 86.44 93 GLN A CA 1
ATOM 665 C C . GLN A 1 93 ? -11.901 -2.997 13.816 1.00 86.44 93 GLN A C 1
ATOM 667 O O . GLN A 1 93 ? -12.121 -2.834 15.017 1.00 86.44 93 GLN A O 1
ATOM 672 N N . ILE A 1 94 ? -11.777 -1.967 12.973 1.00 85.62 94 ILE A N 1
ATOM 673 C CA . ILE A 1 94 ? -11.904 -0.566 13.396 1.00 85.62 94 ILE A CA 1
ATOM 674 C C . ILE A 1 94 ? -13.314 -0.295 13.933 1.00 85.62 94 ILE A C 1
ATOM 676 O O . ILE A 1 94 ? -13.456 0.318 14.992 1.00 85.62 94 ILE A O 1
ATOM 680 N N . GLN A 1 95 ? -14.359 -0.776 13.251 1.00 87.38 95 GLN A N 1
ATOM 681 C CA . GLN A 1 95 ? -15.741 -0.638 13.722 1.00 87.38 95 GLN A CA 1
ATOM 682 C C . GLN A 1 95 ? -15.955 -1.313 15.081 1.00 87.38 95 GLN A C 1
ATOM 684 O O . GLN A 1 95 ? -16.527 -0.701 15.985 1.00 87.38 95 GLN A O 1
ATOM 689 N N . ALA A 1 96 ? -15.450 -2.536 15.258 1.00 86.75 96 ALA A N 1
ATOM 690 C CA . ALA A 1 96 ? -15.538 -3.256 16.525 1.00 86.75 96 ALA A CA 1
ATOM 691 C C . ALA A 1 96 ? -14.807 -2.515 17.658 1.00 86.75 96 ALA A C 1
ATOM 693 O O . ALA A 1 96 ? -15.353 -2.355 18.752 1.00 86.75 96 ALA A O 1
ATOM 694 N N . MET A 1 97 ? -13.607 -1.996 17.384 1.00 85.62 97 MET A N 1
ATOM 695 C CA . MET A 1 97 ? -12.841 -1.203 18.345 1.00 85.62 97 MET A CA 1
ATOM 696 C C . MET A 1 97 ? -13.589 0.077 18.741 1.00 85.62 97 MET A C 1
ATOM 698 O O . MET A 1 97 ? -13.686 0.385 19.928 1.00 85.62 97 MET A O 1
ATOM 702 N N . MET A 1 98 ? -14.167 0.807 17.781 1.00 86.00 98 MET A N 1
ATOM 703 C CA . MET A 1 98 ? -14.964 2.004 18.077 1.00 86.00 98 MET A CA 1
ATOM 704 C C . MET A 1 98 ? -16.205 1.676 18.912 1.00 86.00 98 MET A C 1
ATOM 706 O O . MET A 1 98 ? -16.503 2.396 19.863 1.00 86.00 98 MET A O 1
ATOM 710 N N . ALA A 1 99 ? -16.898 0.574 18.611 1.00 89.44 99 ALA A N 1
ATOM 711 C CA . ALA A 1 99 ? -18.041 0.121 19.401 1.00 89.44 99 ALA A CA 1
ATOM 712 C C . ALA A 1 99 ? -17.640 -0.202 20.852 1.00 89.44 99 ALA A C 1
ATOM 714 O O . ALA A 1 99 ? -18.345 0.174 21.790 1.00 89.44 99 ALA A O 1
ATOM 715 N N . GLN A 1 100 ? -16.481 -0.836 21.051 1.00 89.44 100 GLN A N 1
ATOM 716 C CA . GLN A 1 100 ? -15.948 -1.134 22.378 1.00 89.44 100 GLN A CA 1
ATOM 717 C C . GLN A 1 100 ? -15.565 0.136 23.149 1.00 89.44 100 GLN A C 1
ATOM 719 O O . GLN A 1 100 ? -15.921 0.271 24.320 1.00 89.44 100 GLN A O 1
ATOM 724 N N . VAL A 1 101 ? -14.888 1.084 22.498 1.00 87.56 101 VAL A N 1
ATOM 725 C CA . VAL A 1 101 ? -14.555 2.385 23.099 1.00 87.56 101 VAL A CA 1
ATOM 726 C C . VAL A 1 101 ? -15.831 3.132 23.489 1.00 87.56 101 VAL A C 1
ATOM 728 O O . VAL A 1 101 ? -15.931 3.628 24.609 1.00 87.56 101 VAL A O 1
ATOM 731 N N . GLN A 1 102 ? -16.846 3.153 22.623 1.00 86.31 102 GLN A N 1
ATOM 732 C CA . GLN A 1 102 ? -18.125 3.793 22.930 1.00 86.31 102 GLN A CA 1
ATOM 733 C C . GLN A 1 102 ? -18.832 3.128 24.119 1.00 86.31 102 GLN A C 1
ATOM 735 O O . GLN A 1 102 ? -19.375 3.822 24.979 1.00 86.31 102 GLN A O 1
ATOM 740 N N . ALA A 1 103 ? -18.802 1.796 24.209 1.00 86.25 103 ALA A N 1
ATOM 741 C CA . ALA A 1 103 ? -19.359 1.071 25.348 1.00 86.25 103 ALA A CA 1
ATOM 742 C C . ALA A 1 103 ? -18.638 1.421 26.663 1.00 86.25 103 ALA A C 1
ATOM 744 O O . ALA A 1 103 ? -19.299 1.664 27.671 1.00 86.25 103 ALA A O 1
ATOM 745 N N . GLN A 1 104 ? -17.306 1.526 26.650 1.00 84.81 104 GLN A N 1
ATOM 746 C CA . GLN A 1 104 ? -16.514 1.941 27.816 1.00 84.81 104 GLN A CA 1
ATOM 747 C C . GLN A 1 104 ? -16.791 3.395 28.230 1.00 84.81 104 GLN A C 1
ATOM 749 O O . GLN A 1 104 ? -16.885 3.704 29.421 1.00 84.81 104 GLN A O 1
ATOM 754 N N . LEU A 1 105 ? -16.974 4.297 27.263 1.00 84.38 105 LEU A N 1
ATOM 755 C CA . LEU A 1 105 ? -17.358 5.682 27.538 1.00 84.38 105 LEU A CA 1
ATOM 756 C C . LEU A 1 105 ? -18.757 5.762 28.162 1.00 84.38 105 LEU A C 1
ATOM 758 O O . LEU A 1 105 ? -18.948 6.466 29.148 1.00 84.38 105 LEU A O 1
ATOM 762 N N . ASN A 1 106 ? -19.716 4.980 27.666 1.00 81.06 106 ASN A N 1
ATOM 763 C CA . ASN A 1 106 ? -21.062 4.927 28.241 1.00 81.06 106 ASN A CA 1
ATOM 764 C C . ASN A 1 106 ? -21.063 4.331 29.660 1.00 81.06 106 ASN A C 1
ATOM 766 O O . ASN A 1 106 ? -21.790 4.807 30.529 1.00 81.06 106 ASN A O 1
ATOM 770 N N . GLN A 1 107 ? -20.227 3.322 29.919 1.00 79.56 107 GLN A N 1
ATOM 771 C CA . GLN A 1 107 ? -20.069 2.726 31.251 1.00 79.56 107 GLN A CA 1
ATOM 772 C C . GLN A 1 107 ? -19.424 3.694 32.250 1.00 79.56 107 GLN A C 1
ATOM 774 O O . GLN A 1 107 ? -19.884 3.806 33.384 1.00 79.56 107 GLN A O 1
ATOM 779 N N . SER A 1 108 ? -18.393 4.433 31.835 1.00 70.06 108 SER A N 1
ATOM 780 C CA . SER A 1 108 ? -17.753 5.438 32.696 1.00 70.06 108 SER A CA 1
ATOM 781 C C . SER A 1 108 ? -18.639 6.671 32.925 1.00 70.06 108 SER A C 1
ATOM 783 O O . SER A 1 108 ? -18.670 7.195 34.037 1.00 70.06 108 SER A O 1
ATOM 785 N N . ALA A 1 109 ? -19.437 7.084 31.935 1.00 62.19 109 ALA A N 1
ATOM 786 C CA . ALA A 1 109 ? -20.457 8.121 32.103 1.00 62.19 109 ALA A CA 1
ATOM 787 C C . ALA A 1 109 ? -21.596 7.684 33.050 1.00 62.19 109 ALA A C 1
ATOM 789 O O . ALA A 1 109 ? -22.047 8.474 33.882 1.00 62.19 109 ALA A O 1
ATOM 790 N N . GLY A 1 110 ? -22.027 6.419 32.982 1.00 58.25 110 GLY A N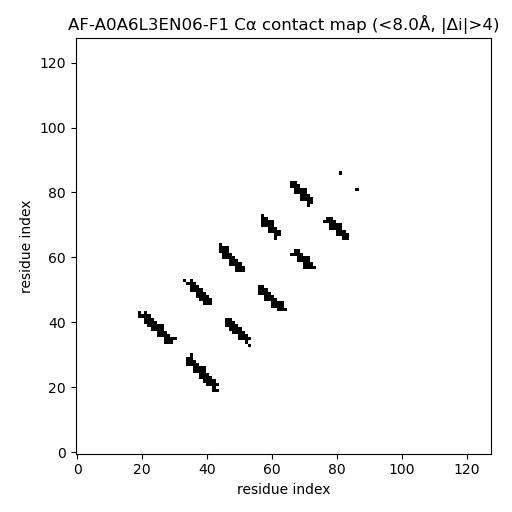 1
ATOM 791 C CA . GLY A 1 110 ? -23.009 5.849 33.912 1.00 58.25 110 GLY A CA 1
ATOM 792 C C . GLY A 1 110 ? -22.501 5.810 35.358 1.00 58.25 110 GLY A C 1
ATOM 793 O O . GLY A 1 110 ? -23.197 6.255 36.269 1.00 58.25 110 GLY A O 1
ATOM 794 N N . ALA A 1 111 ? -21.247 5.396 35.561 1.00 55.03 111 ALA A N 1
ATOM 795 C CA . ALA A 1 111 ? -20.620 5.341 36.883 1.00 55.03 111 ALA A CA 1
ATOM 796 C C . ALA A 1 111 ? -20.469 6.724 37.556 1.00 55.03 111 ALA A C 1
ATOM 798 O O . ALA A 1 111 ? -20.554 6.824 38.778 1.00 55.03 111 ALA A O 1
ATOM 799 N N . LE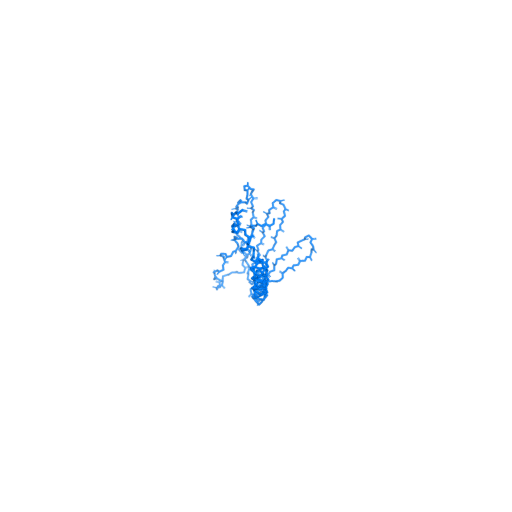U A 1 112 ? -20.293 7.804 36.782 1.00 51.69 112 LEU A N 1
ATOM 800 C CA . LEU A 1 112 ? -20.259 9.178 37.309 1.00 51.69 112 LEU A CA 1
ATOM 801 C C . LEU A 1 112 ? -21.646 9.716 37.696 1.00 51.69 112 LEU A C 1
ATOM 803 O O . LEU A 1 112 ? -21.737 10.618 38.523 1.00 51.69 112 LEU A O 1
ATOM 807 N N . THR A 1 113 ? -22.719 9.161 37.127 1.00 51.97 113 THR A N 1
ATOM 808 C CA . THR A 1 113 ? -24.096 9.603 37.399 1.00 51.97 113 THR A CA 1
ATOM 809 C C . THR A 1 113 ? -24.674 8.915 38.644 1.00 51.97 113 THR A C 1
ATOM 811 O O . THR A 1 113 ? -25.462 9.516 39.372 1.00 51.97 113 THR A O 1
ATOM 814 N N . GLU A 1 114 ? -24.239 7.687 38.947 1.00 50.78 114 GLU A N 1
ATOM 815 C CA . GLU A 1 114 ? -24.616 6.956 40.172 1.00 50.78 114 GLU A CA 1
ATOM 816 C C . GLU A 1 114 ? -23.765 7.330 41.404 1.00 50.78 114 GLU A C 1
ATOM 818 O O . GLU A 1 114 ? -24.191 7.117 42.538 1.00 50.78 114 GLU A O 1
ATOM 823 N N . ALA A 1 115 ? -22.587 7.932 41.213 1.00 46.56 115 ALA A N 1
ATOM 82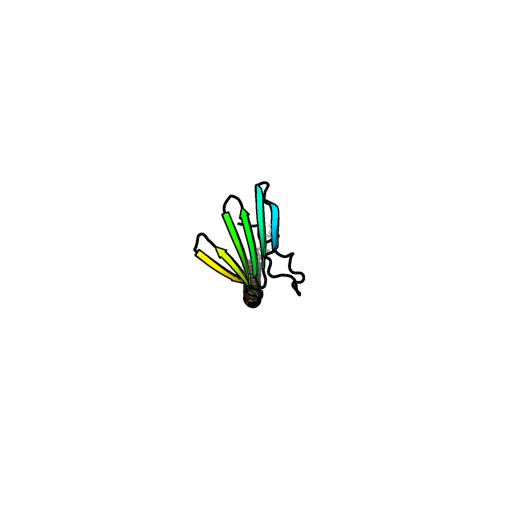4 C CA . ALA A 1 115 ? -21.677 8.326 42.293 1.00 46.56 115 ALA A CA 1
ATOM 825 C C . ALA A 1 115 ? -21.943 9.728 42.882 1.00 46.56 115 ALA A C 1
ATOM 827 O O . ALA A 1 115 ? -21.096 10.248 43.607 1.00 46.56 115 ALA A O 1
ATOM 828 N N . GLN A 1 116 ? -23.090 10.357 42.600 1.00 43.91 116 GLN A N 1
ATOM 829 C CA . GLN A 1 116 ? -23.451 11.660 43.167 1.00 43.91 116 GLN A CA 1
ATOM 830 C C . GLN A 1 116 ? -24.312 11.460 44.429 1.00 43.91 116 GLN A C 1
ATOM 832 O O . GLN A 1 116 ? -25.533 11.327 44.314 1.00 43.91 116 GLN A O 1
ATOM 837 N N . PRO A 1 117 ? -23.736 11.413 45.651 1.00 47.28 117 PRO A N 1
ATOM 838 C CA . PRO A 1 117 ? -24.545 11.330 46.854 1.00 47.28 117 PRO A CA 1
ATOM 839 C C . PRO A 1 117 ? -25.343 12.627 46.994 1.00 47.28 117 PRO A C 1
ATOM 841 O O . PRO A 1 117 ? -24.807 13.736 46.926 1.00 47.28 117 PRO A O 1
ATOM 844 N N . ALA A 1 118 ? -26.650 12.471 47.180 1.00 47.91 118 ALA A N 1
ATOM 845 C CA . ALA A 1 118 ? -27.577 13.542 47.483 1.00 47.91 118 ALA A CA 1
ATOM 846 C C . ALA A 1 118 ? -27.174 14.264 48.783 1.00 47.91 118 ALA A C 1
ATOM 848 O O . ALA A 1 118 ? -27.637 13.925 49.867 1.00 47.91 118 ALA A O 1
ATOM 849 N N . HIS A 1 119 ? -26.349 15.308 48.685 1.00 49.75 119 HIS A N 1
ATOM 850 C CA . HIS A 1 119 ? -26.284 16.358 49.700 1.00 49.75 119 HIS A CA 1
ATOM 851 C C . HIS A 1 119 ? -27.402 17.369 49.420 1.00 49.75 119 HIS A C 1
ATOM 853 O O . HIS A 1 119 ? -27.174 18.482 48.957 1.00 49.75 119 HIS A O 1
ATOM 859 N N . HIS A 1 120 ? -28.641 16.952 49.667 1.00 52.53 120 HIS A N 1
ATOM 860 C CA . HIS A 1 120 ? -29.766 17.856 49.879 1.00 52.53 120 HIS A CA 1
ATOM 861 C C . HIS A 1 120 ? -30.433 17.457 51.197 1.00 52.53 120 HIS A C 1
ATOM 863 O O . HIS A 1 120 ? -30.679 16.280 51.432 1.00 52.53 120 HIS A O 1
ATOM 869 N N . ASN A 1 121 ? -30.732 18.467 52.016 1.00 51.03 121 ASN A N 1
ATOM 870 C CA . ASN A 1 121 ? -31.340 18.433 53.351 1.00 51.03 121 ASN A CA 1
ATOM 871 C C . ASN A 1 121 ? -30.452 18.043 54.541 1.00 51.03 121 ASN A C 1
ATOM 873 O O . ASN A 1 121 ? -30.412 16.891 54.952 1.00 51.03 121 ASN A O 1
ATOM 877 N N . ALA A 1 122 ? -29.892 19.062 55.202 1.00 47.53 122 ALA A N 1
ATOM 878 C CA . ALA A 1 122 ? -30.256 19.384 56.591 1.00 47.53 122 ALA A CA 1
ATOM 879 C C . ALA A 1 122 ? -29.539 20.665 57.055 1.00 47.53 122 ALA A C 1
ATOM 881 O O . ALA A 1 122 ? -28.494 20.600 57.686 1.00 47.53 122 ALA A O 1
ATOM 882 N N . MET A 1 123 ? -30.102 21.836 56.752 1.00 46.28 123 MET A N 1
ATOM 883 C CA . MET A 1 123 ? -29.917 23.052 57.563 1.00 46.28 123 MET A CA 1
ATOM 884 C C . MET A 1 123 ? -31.052 24.032 57.233 1.00 46.28 123 MET A C 1
ATOM 886 O O . MET A 1 123 ? -30.853 25.127 56.720 1.00 46.28 123 MET A O 1
ATOM 890 N N . SER A 1 124 ? -32.284 23.578 57.481 1.00 53.84 124 SER A N 1
ATOM 891 C CA . SER A 1 124 ? -33.413 24.481 57.705 1.00 53.84 124 SER A CA 1
ATOM 892 C C . SER A 1 124 ? -33.454 24.771 59.202 1.00 53.84 124 SER A C 1
ATOM 894 O O . SER A 1 124 ? -33.264 23.861 60.009 1.00 53.84 124 SER A O 1
ATOM 896 N N . GLY A 1 125 ? -33.570 26.049 59.545 1.00 50.75 125 GLY A N 1
ATOM 897 C CA . GLY A 1 125 ? -33.222 26.573 60.856 1.00 50.75 125 GLY A CA 1
ATOM 898 C C . GLY A 1 125 ? -34.098 26.111 62.015 1.00 50.75 125 GLY A C 1
ATOM 899 O O . GLY A 1 125 ? -35.257 25.742 61.856 1.00 50.75 125 GLY A O 1
ATOM 900 N N . THR A 1 126 ? -33.533 26.278 63.206 1.00 48.94 126 THR A N 1
ATOM 901 C CA . THR A 1 126 ? -34.307 26.527 64.417 1.00 48.94 126 THR A CA 1
ATOM 902 C C . THR A 1 126 ? -33.880 27.892 64.940 1.00 48.94 126 THR A C 1
ATOM 904 O O . THR A 1 126 ? -32.749 28.075 65.383 1.00 48.94 126 THR A O 1
ATOM 907 N N . LEU A 1 127 ? -34.790 28.857 64.819 1.00 47.12 127 LEU A N 1
ATOM 908 C CA . LEU A 1 127 ? -34.839 30.042 65.667 1.00 47.12 127 LEU A CA 1
ATOM 909 C C . LEU A 1 127 ? -35.453 29.611 67.006 1.00 47.12 127 LEU A C 1
ATOM 911 O O . LEU A 1 127 ? -36.487 28.939 67.002 1.00 47.12 127 LEU A O 1
ATOM 915 N N . GLY A 1 128 ? -34.826 29.997 68.116 1.00 38.59 128 GLY A N 1
ATOM 916 C CA . GLY A 1 128 ? -35.290 29.748 69.483 1.00 38.59 128 GLY A CA 1
ATOM 917 C C . GLY A 1 128 ? -34.210 30.067 70.497 1.00 38.59 128 GLY A C 1
ATOM 918 O O . GLY A 1 128 ? -33.355 29.181 70.702 1.00 38.59 128 GLY A O 1
#

Sequence (128 aa):
MKRLVGAAAGLLLGAAGVSSAATVIELEGTDNGQPVASNVTVNAGWIQIAVEDGGVVTHILYDASADTAYIVDHLEKAYTELTEQGIEQIGNQIQAMMAQVQAQLNQSAGALTEAQPAHHNAMSGTLG

Nearest PDB structures (foldseek):
  6hxy-assembly1_B-2  TM=5.098E-01  e=6.150E-01  Danio rerio
  6hxv-assembly1_B  TM=5.102E-01  e=1.054E+00  Danio rerio
  6hxv-assembly1_A  TM=5.091E-01  e=9.991E-01  Danio rerio
  6hxy-assembly1_A-2  TM=3.925E-01  e=1.054E+00  Danio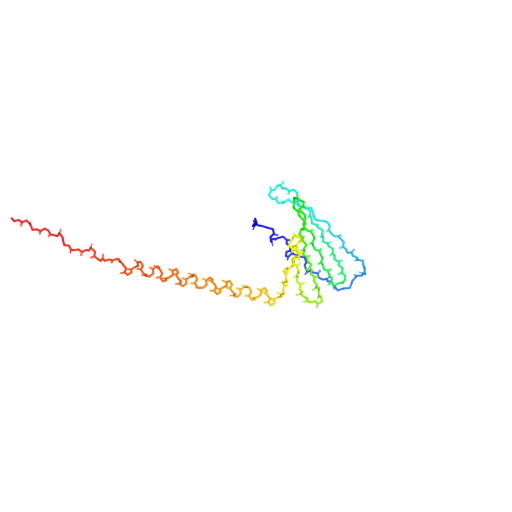 rerio

Radius of gyration: 27.43 Å; Cα contacts (8 Å, |Δi|>4): 134; chains: 1; bounding box: 49×41×96 Å

Solvent-accessible surface area (backbone atoms only — not comparable to full-atom values): 7976 Å² total; per-residue (Å²): 143,86,73,86,83,74,77,77,88,80,84,84,80,84,91,82,84,80,71,99,59,72,44,74,45,82,44,79,51,66,59,98,86,40,74,28,44,31,41,36,38,41,45,96,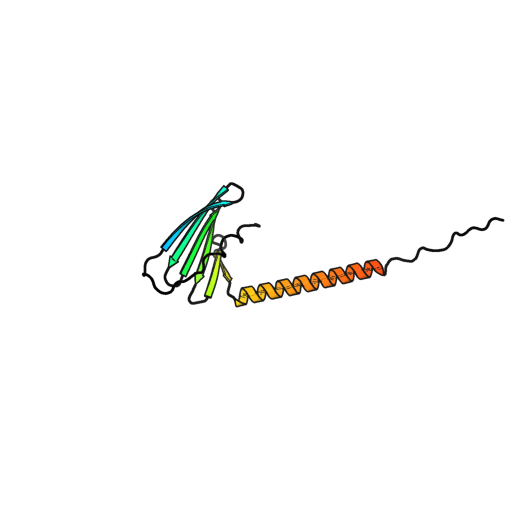54,37,38,38,38,39,38,38,50,91,88,47,70,42,39,40,38,34,35,64,84,75,57,30,35,35,45,42,39,77,88,78,74,46,69,47,79,43,34,68,68,52,53,51,50,52,52,51,52,53,51,53,51,50,54,51,52,51,50,53,52,52,51,54,54,50,54,61,66,73,68,62,77,81,90,70,89,89,83,79,85,83,88,130